Protein AF-A0A3M2M4E8-F1 (afdb_monomer_lite)

InterPro domains:
  IPR045647 Protein of unknown function DUF6401 [PF19939] (28-93)

Secondary structure (DSSP, 8-state):
-HHHHHHHHHHHHHHHHHHHHHHTTT-HHHHHHHHHHHHHHHHH-SS--HHHHHHHHHHHHHHHHHTT-----TT-HHHHHHHHHHHHHHHS---

Radius of gyration: 12.86 Å; chains: 1; bounding box: 35×26×29 Å

Foldseek 3Di:
DVVVVLVVLVVVLVVLLVVLLVCVVVDVVLVVLLVVLLVVVCVVQVPLALVSLVVVLSVLSVVCVVVVDDDDDSPPNSSSNSNSSSVCNVVPDPD

Organism: NCBI:txid2483351

pLDDT: mean 87.1, std 10.25, range [51.97, 96.62]

Sequence (95 aa):
MNGEVFEELGLLVRDIGDAGVERMTETPGLAAAVDQHVAEVRGLVPDPSQPALMDYLSGFAEDAFRRGWWPGD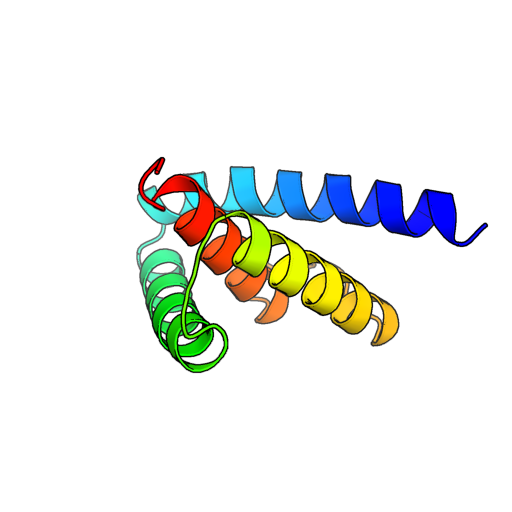THDWEFVRIVAVCWMMRNAPVH

Structure (mmCIF, N/CA/C/O backbone):
data_AF-A0A3M2M4E8-F1
#
_entry.id   AF-A0A3M2M4E8-F1
#
loop_
_atom_site.group_PDB
_atom_site.id
_atom_site.type_symbol
_atom_site.label_atom_id
_atom_site.label_alt_id
_atom_site.label_comp_id
_atom_site.label_asym_id
_atom_site.label_entity_id
_atom_site.label_seq_id
_atom_site.pdbx_PDB_ins_code
_atom_site.Cartn_x
_atom_site.Cartn_y
_atom_site.Cartn_z
_atom_site.occupancy
_atom_site.B_iso_or_equiv
_atom_site.auth_seq_id
_atom_site.auth_comp_id
_atom_site.auth_asym_id
_atom_site.auth_atom_id
_atom_site.pdbx_PDB_model_num
ATOM 1 N N . MET A 1 1 ? 19.095 15.259 5.268 1.00 57.59 1 MET A N 1
ATOM 2 C CA . MET A 1 1 ? 18.885 14.611 3.957 1.00 57.59 1 MET A CA 1
ATOM 3 C C . MET A 1 1 ? 17.864 13.475 3.998 1.00 57.59 1 MET A C 1
ATOM 5 O O . MET A 1 1 ? 17.205 13.293 2.996 1.00 57.59 1 MET A O 1
ATOM 9 N N . ASN A 1 2 ? 17.648 12.760 5.114 1.00 58.06 2 ASN A N 1
ATOM 10 C CA . ASN A 1 2 ? 16.608 11.711 5.154 1.00 58.06 2 ASN A CA 1
ATOM 11 C C . ASN A 1 2 ? 15.163 12.252 5.120 1.00 58.06 2 ASN A C 1
ATOM 13 O O . ASN A 1 2 ? 14.287 11.560 4.631 1.00 58.06 2 ASN A O 1
ATOM 17 N N . GLY A 1 3 ? 14.913 13.477 5.604 1.00 61.28 3 GLY A N 1
ATOM 18 C CA . GLY A 1 3 ? 13.562 14.064 5.632 1.00 61.28 3 GLY A CA 1
ATOM 19 C C . GLY A 1 3 ? 12.948 14.297 4.246 1.00 61.28 3 GLY A C 1
ATOM 20 O O . GLY A 1 3 ? 11.809 13.915 4.029 1.00 61.28 3 GLY A O 1
ATOM 21 N N . GLU A 1 4 ? 13.718 14.836 3.295 1.00 69.94 4 GLU A N 1
ATOM 22 C CA . GLU A 1 4 ? 13.232 15.105 1.928 1.00 69.94 4 GLU A CA 1
ATOM 23 C C . GLU A 1 4 ? 12.891 13.817 1.164 1.00 69.94 4 GLU A C 1
ATOM 25 O O . GLU A 1 4 ? 11.893 13.766 0.456 1.00 69.94 4 GLU A O 1
ATOM 30 N N . VAL A 1 5 ? 13.668 12.746 1.366 1.00 69.31 5 VAL A N 1
ATOM 31 C CA . VAL A 1 5 ? 13.423 11.440 0.727 1.00 69.31 5 VAL A CA 1
ATOM 32 C C . VAL A 1 5 ? 12.117 10.810 1.222 1.00 69.31 5 VAL A C 1
ATOM 34 O O . VAL A 1 5 ? 11.389 10.209 0.437 1.00 69.31 5 VAL A O 1
ATOM 37 N N . PHE A 1 6 ? 11.790 10.959 2.511 1.00 70.38 6 PHE A N 1
ATOM 38 C CA . PHE A 1 6 ? 10.528 10.451 3.059 1.00 70.38 6 PHE A CA 1
ATOM 39 C C . PHE A 1 6 ? 9.315 11.285 2.619 1.00 70.38 6 PHE A C 1
ATOM 41 O O . PHE A 1 6 ? 8.245 10.723 2.392 1.00 70.38 6 PHE A O 1
ATOM 48 N N . GLU A 1 7 ? 9.472 12.598 2.432 1.00 79.38 7 GLU A N 1
ATOM 49 C CA . GLU A 1 7 ? 8.420 13.447 1.853 1.00 79.38 7 GLU A CA 1
ATOM 50 C C . GLU A 1 7 ? 8.156 13.105 0.379 1.00 79.38 7 GLU A C 1
ATOM 52 O O . GLU A 1 7 ? 7.001 12.948 -0.023 1.00 79.38 7 GLU A O 1
ATOM 57 N N . GLU A 1 8 ? 9.212 12.918 -0.415 1.00 82.94 8 GLU A N 1
ATOM 58 C CA . GLU A 1 8 ? 9.112 12.512 -1.821 1.00 82.94 8 GLU A CA 1
ATOM 59 C C . GLU A 1 8 ? 8.473 11.122 -1.966 1.00 82.94 8 GLU A C 1
ATOM 61 O O . GLU A 1 8 ? 7.606 10.916 -2.817 1.00 82.94 8 GLU A O 1
ATOM 66 N N . LEU A 1 9 ? 8.816 10.189 -1.071 1.00 83.38 9 LEU A N 1
ATOM 67 C CA . LEU A 1 9 ? 8.178 8.877 -0.992 1.00 83.38 9 LEU A CA 1
ATOM 68 C C . LEU A 1 9 ? 6.683 8.985 -0.664 1.00 83.38 9 LEU A C 1
ATOM 70 O O . LEU A 1 9 ? 5.873 8.295 -1.280 1.00 83.38 9 LEU A O 1
ATOM 74 N N . GLY A 1 10 ? 6.304 9.858 0.271 1.00 85.50 10 GLY A N 1
ATOM 75 C CA . GLY A 1 10 ? 4.902 10.094 0.616 1.00 85.50 10 GLY A CA 1
ATOM 76 C C . GLY A 1 10 ? 4.081 10.615 -0.568 1.00 85.50 10 GLY A C 1
ATOM 77 O O . GLY A 1 10 ? 2.958 10.157 -0.793 1.00 85.50 10 GLY A O 1
ATOM 78 N N . LEU A 1 11 ? 4.652 11.526 -1.363 1.00 87.19 11 LEU A N 1
ATOM 79 C CA . LEU A 1 11 ? 4.031 12.015 -2.598 1.00 87.19 11 LEU A CA 1
ATOM 80 C C . LEU A 1 11 ? 3.901 10.901 -3.642 1.00 87.19 11 LEU A C 1
ATOM 82 O O . LEU A 1 11 ? 2.815 10.692 -4.178 1.00 87.19 11 LEU A O 1
ATOM 86 N N . LEU A 1 12 ? 4.970 10.134 -3.863 1.00 87.38 12 LEU A N 1
ATOM 87 C CA . LEU A 1 12 ? 4.977 9.023 -4.812 1.00 87.38 12 LEU A CA 1
ATOM 88 C C . LEU A 1 12 ? 3.923 7.960 -4.470 1.00 87.38 12 LEU A C 1
ATOM 90 O O . LEU A 1 12 ? 3.175 7.516 -5.337 1.00 87.38 12 LEU A O 1
ATOM 94 N N . VAL A 1 13 ? 3.845 7.559 -3.200 1.00 89.31 13 VAL A N 1
ATOM 95 C CA . VAL A 1 13 ? 2.870 6.578 -2.705 1.00 89.31 13 VAL A CA 1
ATOM 96 C C . VAL A 1 13 ? 1.441 7.059 -2.936 1.00 89.31 13 VAL A C 1
ATOM 98 O O . VAL A 1 13 ? 0.590 6.278 -3.364 1.00 89.31 13 VAL A O 1
ATOM 101 N N . ARG A 1 14 ? 1.176 8.345 -2.690 1.00 88.62 14 ARG A N 1
ATOM 102 C CA . ARG A 1 14 ? -0.134 8.945 -2.940 1.00 88.62 14 ARG A CA 1
ATOM 103 C C . ARG A 1 14 ? -0.480 8.940 -4.430 1.00 88.62 14 ARG A C 1
ATOM 105 O O . ARG A 1 14 ? -1.572 8.500 -4.776 1.00 88.62 14 ARG A O 1
ATOM 112 N N . ASP A 1 15 ? 0.438 9.359 -5.296 1.00 90.81 15 ASP A N 1
ATOM 113 C CA . ASP A 1 15 ? 0.211 9.392 -6.746 1.00 90.81 15 ASP A CA 1
ATOM 114 C C . ASP A 1 15 ? -0.040 7.982 -7.313 1.00 90.81 15 ASP A C 1
ATOM 116 O O . ASP A 1 15 ? -0.945 7.777 -8.128 1.00 90.81 15 ASP A O 1
ATOM 120 N N . ILE A 1 16 ? 0.709 6.983 -6.830 1.00 89.81 16 ILE A N 1
ATOM 121 C CA . ILE A 1 16 ? 0.494 5.564 -7.152 1.00 89.81 16 ILE A CA 1
ATOM 122 C C . ILE A 1 16 ? -0.887 5.105 -6.692 1.00 89.81 16 ILE A C 1
ATOM 124 O O . ILE A 1 16 ? -1.610 4.470 -7.461 1.00 89.81 16 ILE A O 1
ATOM 128 N N . GLY A 1 17 ? -1.250 5.406 -5.445 1.00 88.62 17 GLY A N 1
ATOM 129 C CA . GLY A 1 17 ? -2.547 5.054 -4.885 1.00 88.62 17 GLY A CA 1
ATOM 130 C C . GLY A 1 17 ? -3.693 5.641 -5.702 1.00 88.62 17 GLY A C 1
ATOM 131 O O . GLY A 1 17 ? -4.637 4.928 -6.043 1.00 88.62 17 GLY A O 1
ATOM 132 N N . ASP A 1 18 ? -3.585 6.915 -6.072 1.00 89.00 18 ASP A N 1
ATOM 133 C CA . ASP A 1 18 ? -4.608 7.624 -6.830 1.00 89.00 18 ASP A CA 1
ATOM 134 C C . ASP A 1 18 ? -4.788 7.024 -8.232 1.00 89.00 18 ASP A C 1
ATOM 136 O O . ASP A 1 18 ? -5.890 6.582 -8.575 1.00 89.00 18 ASP A O 1
ATOM 140 N N . ALA A 1 19 ? -3.698 6.890 -8.993 1.00 87.88 19 ALA A N 1
ATOM 141 C CA . ALA A 1 19 ? -3.730 6.327 -10.342 1.00 87.88 19 ALA A CA 1
ATOM 142 C C . ALA A 1 19 ? -4.069 4.826 -10.364 1.00 87.88 19 ALA A C 1
ATOM 144 O O . ALA A 1 19 ? -4.674 4.314 -11.309 1.00 87.88 19 ALA A O 1
ATOM 145 N N . GLY A 1 20 ? -3.636 4.080 -9.349 1.00 85.69 20 GLY A N 1
ATOM 146 C CA . GLY A 1 20 ? -3.888 2.650 -9.229 1.00 85.69 20 GLY A CA 1
ATOM 147 C C . GLY A 1 20 ? -5.354 2.345 -8.953 1.00 85.69 20 GLY A C 1
ATOM 148 O O . GLY A 1 20 ? -5.926 1.484 -9.620 1.00 85.69 20 GLY A O 1
ATOM 149 N N . VAL A 1 21 ? -5.979 3.092 -8.036 1.00 87.12 21 VAL A N 1
ATOM 150 C CA . VAL A 1 21 ? -7.403 2.923 -7.715 1.00 87.12 21 VAL A CA 1
ATOM 151 C C . VAL A 1 21 ? -8.292 3.257 -8.914 1.00 87.12 21 VAL A C 1
ATOM 153 O O . VAL A 1 21 ? -9.273 2.555 -9.148 1.00 87.12 21 VAL A O 1
ATOM 156 N N . GLU A 1 22 ? -7.949 4.272 -9.708 1.00 88.62 22 GLU A N 1
ATOM 157 C CA . GLU A 1 22 ? -8.666 4.568 -10.956 1.00 88.62 22 GLU A CA 1
ATOM 158 C C . GLU A 1 22 ? -8.557 3.405 -11.955 1.00 88.62 22 GLU A C 1
ATOM 160 O O . GLU A 1 22 ? -9.569 2.893 -12.440 1.00 88.62 22 GLU A O 1
ATOM 165 N N . ARG A 1 23 ? -7.339 2.899 -12.184 1.00 87.00 23 ARG A N 1
ATOM 166 C CA . ARG A 1 23 ? -7.067 1.802 -13.129 1.00 87.00 23 ARG A CA 1
ATOM 167 C C . ARG A 1 23 ? -7.756 0.484 -12.766 1.00 87.00 23 ARG A C 1
ATOM 169 O O . ARG A 1 23 ? -8.067 -0.301 -13.664 1.00 87.00 23 ARG A O 1
ATOM 176 N N . MET A 1 24 ? -8.025 0.226 -11.483 1.00 88.44 24 MET A N 1
ATOM 177 C CA . MET A 1 24 ? -8.768 -0.968 -11.048 1.00 88.44 24 MET A CA 1
ATOM 178 C C . MET A 1 24 ? -10.145 -1.076 -11.715 1.00 88.44 24 MET A C 1
ATOM 180 O O . MET A 1 24 ? -10.626 -2.185 -11.932 1.00 88.44 24 MET A O 1
ATOM 184 N N . THR A 1 25 ? -10.771 0.053 -12.062 1.00 84.94 25 THR A N 1
ATOM 185 C CA . THR A 1 25 ? -12.087 0.061 -12.722 1.00 84.94 25 THR A CA 1
ATOM 186 C C . THR A 1 25 ? -12.033 -0.450 -14.164 1.00 84.94 25 THR A C 1
ATOM 188 O O . THR A 1 25 ? -13.016 -0.991 -14.665 1.00 84.94 25 THR A O 1
ATOM 191 N N . GLU A 1 26 ? -10.872 -0.339 -14.811 1.00 87.06 26 GLU A N 1
ATOM 192 C CA . GLU A 1 26 ? -10.665 -0.679 -16.221 1.00 87.06 26 GLU A CA 1
ATOM 193 C C . GLU A 1 26 ? -9.918 -2.009 -16.404 1.00 87.06 26 GLU A C 1
ATOM 195 O O . GLU A 1 26 ? -9.986 -2.624 -17.467 1.00 87.06 26 GLU A O 1
ATOM 200 N N . THR A 1 27 ? -9.211 -2.478 -15.369 1.00 89.50 27 THR A N 1
ATOM 201 C CA . THR A 1 27 ? -8.344 -3.663 -15.432 1.00 89.50 27 THR A CA 1
ATOM 202 C C . THR A 1 27 ? -8.774 -4.728 -14.414 1.00 89.50 27 THR A C 1
ATOM 204 O O . THR A 1 27 ? -8.299 -4.714 -13.276 1.00 89.50 27 THR A O 1
ATOM 207 N N . PRO A 1 28 ? -9.605 -5.717 -14.802 1.00 88.44 28 PRO A N 1
ATOM 208 C CA . PRO A 1 28 ? -10.077 -6.755 -13.880 1.00 88.44 28 PRO A CA 1
ATOM 209 C C . PRO A 1 28 ? -8.957 -7.559 -13.206 1.00 88.44 28 PRO A C 1
ATOM 211 O O . PRO A 1 28 ? -9.081 -7.938 -12.045 1.00 88.44 28 PRO A O 1
ATOM 214 N N . GLY A 1 29 ? -7.845 -7.796 -13.913 1.00 89.56 29 GLY A N 1
ATOM 215 C CA . GLY A 1 29 ? -6.682 -8.487 -13.346 1.00 89.56 29 GLY A CA 1
ATOM 216 C C . GLY A 1 29 ? -6.032 -7.714 -12.195 1.00 89.56 29 GLY A C 1
ATOM 217 O O . GLY A 1 29 ? -5.658 -8.312 -11.190 1.00 89.56 29 GLY A O 1
ATOM 218 N N . LEU A 1 30 ? -5.976 -6.383 -12.301 1.00 89.81 30 LEU A N 1
ATOM 219 C CA . LEU A 1 30 ? -5.478 -5.517 -11.234 1.00 89.81 30 LEU A CA 1
ATOM 220 C C . LEU A 1 30 ? -6.450 -5.493 -10.053 1.00 89.81 30 LEU A C 1
ATOM 222 O O . LEU A 1 30 ? -6.012 -5.597 -8.913 1.00 89.81 30 LEU A O 1
ATOM 226 N N . ALA A 1 31 ? -7.758 -5.409 -10.313 1.00 91.50 31 ALA A N 1
ATOM 227 C CA . ALA A 1 31 ? -8.769 -5.461 -9.257 1.00 91.50 31 ALA A CA 1
ATOM 228 C C . ALA A 1 31 ? -8.672 -6.760 -8.437 1.00 91.50 31 ALA A C 1
ATOM 230 O O . ALA A 1 31 ? -8.648 -6.710 -7.211 1.00 91.50 31 ALA A O 1
ATOM 231 N N . ALA A 1 32 ? -8.519 -7.910 -9.103 1.00 93.56 32 ALA A N 1
ATOM 232 C CA . ALA A 1 32 ? -8.350 -9.196 -8.428 1.00 93.56 32 ALA A CA 1
ATOM 233 C C . ALA A 1 32 ? -7.060 -9.265 -7.588 1.00 93.56 32 ALA A C 1
ATOM 235 O O . ALA A 1 32 ? -7.078 -9.774 -6.467 1.00 93.56 32 ALA A O 1
ATOM 236 N N . ALA A 1 33 ? -5.947 -8.733 -8.104 1.00 94.19 33 ALA A N 1
ATOM 237 C CA . ALA A 1 33 ? -4.690 -8.667 -7.360 1.00 94.19 33 ALA A CA 1
ATOM 238 C C . ALA A 1 33 ? -4.811 -7.756 -6.124 1.00 94.19 33 ALA A C 1
ATOM 240 O O . ALA A 1 33 ? -4.353 -8.111 -5.037 1.00 94.19 33 ALA A O 1
ATOM 241 N N . VAL A 1 34 ? -5.488 -6.614 -6.262 1.00 94.50 34 VAL A N 1
ATOM 242 C CA . VAL A 1 34 ? -5.769 -5.709 -5.143 1.00 94.50 34 VAL A CA 1
ATOM 243 C C . VAL A 1 34 ? -6.643 -6.389 -4.090 1.00 94.50 34 VAL A C 1
ATOM 245 O O . VAL A 1 34 ? -6.289 -6.341 -2.915 1.00 94.50 34 VAL A O 1
ATOM 248 N N . ASP A 1 35 ? -7.717 -7.080 -4.476 1.00 95.06 35 ASP A N 1
ATOM 249 C CA . ASP A 1 35 ? -8.591 -7.799 -3.536 1.00 95.06 35 ASP A CA 1
ATOM 250 C C . ASP A 1 35 ? -7.824 -8.842 -2.712 1.00 95.06 35 ASP A C 1
ATOM 252 O O . ASP A 1 35 ? -8.024 -8.959 -1.497 1.00 95.06 35 ASP A O 1
ATOM 256 N N . GLN A 1 36 ? -6.892 -9.563 -3.344 1.00 95.81 36 GLN A N 1
ATOM 257 C CA . GLN A 1 36 ? -6.006 -10.479 -2.631 1.00 95.81 36 GLN A CA 1
ATOM 258 C C . GLN A 1 36 ? -5.144 -9.730 -1.603 1.00 95.81 36 GLN A C 1
ATOM 260 O O . GLN A 1 36 ? -5.072 -10.129 -0.438 1.00 95.81 36 GLN A O 1
ATOM 265 N N . HIS A 1 37 ? -4.524 -8.618 -1.999 1.00 96.62 37 HIS A N 1
ATOM 266 C CA . HIS A 1 37 ? -3.701 -7.821 -1.093 1.00 96.62 37 HIS A CA 1
ATOM 267 C C . HIS A 1 37 ? -4.516 -7.203 0.052 1.00 96.62 37 HIS A C 1
ATOM 269 O O . HIS A 1 37 ? -4.015 -7.122 1.174 1.00 96.62 37 HIS A O 1
ATOM 275 N N . VAL A 1 38 ? -5.770 -6.815 -0.188 1.00 96.25 38 VAL A N 1
ATOM 276 C CA . VAL A 1 38 ? -6.695 -6.333 0.849 1.00 96.25 38 VAL A CA 1
ATOM 277 C C . VAL A 1 38 ? -6.954 -7.418 1.894 1.00 96.25 38 VAL A C 1
ATOM 279 O O . VAL A 1 38 ? -6.918 -7.136 3.094 1.00 96.25 38 VAL A O 1
ATOM 282 N N . ALA A 1 39 ? -7.200 -8.662 1.469 1.00 96.06 39 ALA A N 1
ATOM 283 C CA . ALA A 1 39 ? -7.420 -9.777 2.390 1.00 96.06 39 ALA A CA 1
ATOM 284 C C . ALA A 1 39 ? -6.198 -10.022 3.290 1.00 96.06 39 ALA A C 1
ATOM 286 O O . ALA A 1 39 ? -6.337 -10.199 4.500 1.00 96.06 39 ALA A O 1
ATOM 287 N N . GLU A 1 40 ? -5.000 -9.964 2.714 1.00 96.62 40 GLU A N 1
ATOM 288 C CA . GLU A 1 40 ? -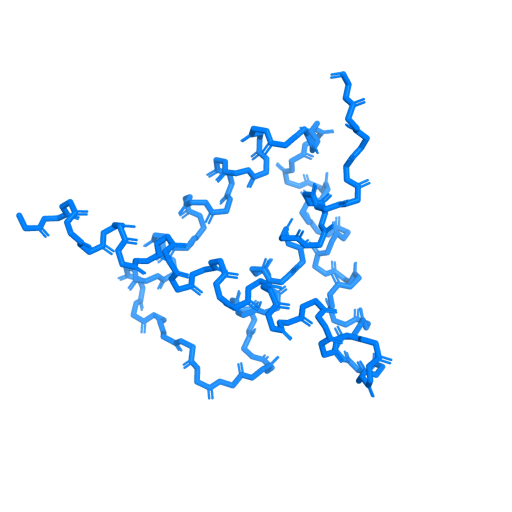3.746 -10.107 3.451 1.00 96.62 40 GLU A CA 1
ATOM 289 C C . GLU A 1 40 ? -3.505 -8.935 4.420 1.00 96.62 40 GLU A C 1
ATOM 291 O O . GLU A 1 40 ? -3.156 -9.169 5.575 1.00 96.62 40 GLU A O 1
ATOM 296 N N . VAL A 1 41 ? -3.754 -7.682 4.008 1.00 96.25 41 VAL A N 1
ATOM 297 C CA . VAL A 1 41 ? -3.596 -6.503 4.884 1.00 96.25 41 VAL A CA 1
ATOM 298 C C . VAL A 1 41 ? -4.550 -6.568 6.073 1.00 96.25 41 VAL A C 1
ATOM 300 O O . VAL A 1 41 ? -4.131 -6.276 7.186 1.00 96.25 41 VAL A O 1
ATOM 303 N N . ARG A 1 42 ? -5.795 -7.022 5.893 1.00 94.06 42 ARG A N 1
ATOM 304 C CA . ARG A 1 42 ? -6.730 -7.241 7.015 1.00 94.06 42 ARG A CA 1
ATOM 305 C C . ARG A 1 42 ? -6.227 -8.278 8.024 1.00 94.06 42 ARG A C 1
ATOM 307 O O . ARG A 1 42 ? -6.563 -8.193 9.199 1.00 94.06 42 ARG A O 1
ATOM 314 N N . GLY A 1 43 ? -5.422 -9.246 7.582 1.00 94.19 43 GLY A N 1
ATOM 315 C CA . GLY A 1 43 ? -4.751 -10.197 8.472 1.00 94.19 43 GLY A CA 1
ATOM 316 C C . GLY A 1 43 ? -3.574 -9.588 9.245 1.00 94.19 43 GLY A C 1
ATOM 317 O O . GLY A 1 43 ? -3.259 -10.054 10.337 1.00 94.19 43 GLY A O 1
ATOM 318 N N . LEU A 1 44 ? -2.939 -8.548 8.696 1.00 95.00 44 LEU A N 1
ATOM 319 C CA . LEU A 1 44 ? -1.797 -7.847 9.297 1.00 95.00 44 LEU A CA 1
ATOM 320 C C . LEU A 1 44 ? -2.210 -6.655 10.169 1.00 95.00 44 LEU A C 1
ATOM 322 O O . LEU A 1 44 ? -1.512 -6.327 11.125 1.00 95.00 44 LEU A O 1
ATOM 326 N N . VAL A 1 45 ? -3.331 -6.015 9.838 1.00 93.88 45 VAL A N 1
ATOM 327 C CA . VAL A 1 45 ? -3.881 -4.826 10.496 1.00 93.88 45 VAL A CA 1
ATOM 328 C C . VAL A 1 45 ? -5.283 -5.178 11.012 1.00 93.88 45 VAL A C 1
ATOM 330 O O . VAL A 1 45 ? -6.264 -4.995 10.289 1.00 93.88 45 VAL A O 1
ATOM 333 N N . PRO A 1 46 ? -5.397 -5.717 12.245 1.00 86.00 46 PRO A N 1
ATOM 334 C CA . PRO A 1 46 ? -6.662 -6.231 12.780 1.00 86.00 46 PRO A CA 1
ATOM 335 C C . PRO A 1 46 ? -7.767 -5.175 12.912 1.00 86.00 46 PRO A C 1
ATOM 337 O O . PRO A 1 46 ? -8.944 -5.512 12.815 1.00 86.00 46 PRO A O 1
ATOM 340 N N . ASP A 1 47 ? -7.386 -3.912 13.121 1.00 89.25 47 ASP A N 1
ATOM 341 C CA . ASP A 1 47 ? -8.281 -2.753 13.125 1.00 89.25 47 ASP A CA 1
ATOM 342 C C . ASP A 1 47 ? -7.835 -1.762 12.033 1.00 89.25 47 ASP A C 1
ATOM 344 O O . ASP A 1 47 ? -6.979 -0.906 12.287 1.00 89.25 47 ASP A O 1
ATOM 348 N N . PRO A 1 48 ? -8.338 -1.900 10.790 1.00 87.94 48 PRO A N 1
ATOM 349 C CA . PRO A 1 48 ? -7.901 -1.114 9.639 1.00 87.94 48 PRO A CA 1
ATOM 350 C C . PRO A 1 48 ? -8.514 0.295 9.641 1.00 87.94 48 PRO A C 1
ATOM 352 O O . PRO A 1 48 ? -9.114 0.735 8.659 1.00 87.94 48 PRO A O 1
ATOM 355 N N . SER A 1 49 ? -8.364 1.010 10.755 1.00 90.94 49 SER A N 1
ATOM 356 C CA . SER A 1 49 ? -8.669 2.434 10.844 1.00 90.94 49 SER A CA 1
ATOM 357 C C . SER A 1 49 ? -7.753 3.238 9.914 1.00 90.94 49 SER A C 1
ATOM 359 O O . SER A 1 49 ? -6.637 2.820 9.595 1.00 90.94 49 SER A O 1
ATOM 361 N N . GLN A 1 50 ? -8.203 4.417 9.477 1.00 89.62 50 GLN A N 1
ATOM 362 C CA . GLN A 1 50 ? -7.408 5.264 8.581 1.00 89.62 50 GLN A CA 1
ATOM 363 C C . GLN A 1 50 ? -5.999 5.583 9.136 1.00 89.62 50 GLN A C 1
ATOM 365 O O . GLN A 1 50 ? -5.048 5.479 8.360 1.00 89.62 50 GLN A O 1
ATOM 370 N N . PRO A 1 51 ? -5.811 5.891 10.441 1.00 91.12 51 PRO A N 1
ATOM 371 C CA . PRO A 1 51 ? -4.475 6.063 11.017 1.00 91.12 51 PRO A CA 1
ATOM 372 C C . PRO A 1 51 ? -3.627 4.786 10.970 1.00 91.12 51 PRO A C 1
ATOM 374 O O . PRO A 1 51 ? -2.478 4.838 10.548 1.00 91.12 51 PRO A O 1
ATOM 377 N N . ALA A 1 52 ? -4.199 3.628 11.322 1.00 92.75 52 ALA A N 1
ATOM 378 C CA . ALA A 1 52 ? -3.471 2.358 11.309 1.00 92.75 52 ALA A CA 1
ATOM 379 C C . ALA A 1 52 ? -3.020 1.956 9.895 1.00 92.75 52 ALA A C 1
ATOM 381 O O . ALA A 1 52 ? -1.913 1.451 9.705 1.00 92.75 52 ALA A O 1
ATOM 382 N N . LEU A 1 53 ? -3.861 2.209 8.889 1.00 94.38 53 LEU A N 1
ATOM 383 C CA . LEU A 1 53 ? -3.517 1.983 7.487 1.00 94.38 53 LEU A CA 1
ATOM 384 C C . LEU A 1 53 ? -2.440 2.955 6.993 1.00 94.38 53 LEU A C 1
ATOM 386 O O . LEU A 1 53 ? -1.574 2.539 6.227 1.00 94.38 53 LEU A O 1
ATOM 390 N N . MET A 1 54 ? -2.460 4.214 7.444 1.00 92.06 54 MET A N 1
ATOM 391 C CA . MET A 1 54 ? -1.424 5.193 7.101 1.00 92.06 54 MET A CA 1
ATOM 392 C C . MET A 1 54 ? -0.063 4.816 7.698 1.00 92.06 54 MET A C 1
ATOM 394 O O . MET A 1 54 ? 0.946 4.847 6.990 1.00 92.06 54 MET A O 1
ATOM 398 N N . ASP A 1 55 ? -0.032 4.410 8.968 1.00 93.06 55 ASP A N 1
ATOM 399 C CA . ASP A 1 55 ? 1.189 3.943 9.633 1.00 93.06 55 ASP A CA 1
ATOM 400 C C . ASP A 1 55 ? 1.749 2.694 8.939 1.00 93.06 55 ASP A C 1
ATOM 402 O O . ASP A 1 55 ? 2.945 2.619 8.644 1.00 93.06 55 ASP A O 1
ATOM 406 N N . TYR A 1 56 ? 0.873 1.736 8.608 1.00 95.19 56 TYR A N 1
ATOM 407 C CA . TYR A 1 56 ? 1.244 0.549 7.839 1.00 95.19 56 TYR A CA 1
ATOM 408 C C . TYR A 1 56 ? 1.832 0.916 6.473 1.00 95.19 56 TYR A C 1
ATOM 410 O O . TYR A 1 56 ? 2.903 0.427 6.118 1.00 95.19 56 TYR A O 1
ATOM 418 N N . LEU A 1 57 ? 1.149 1.776 5.713 1.00 94.75 57 LEU A N 1
ATOM 419 C CA . LEU A 1 57 ? 1.566 2.182 4.372 1.00 94.75 57 LEU A CA 1
ATOM 420 C C . LEU A 1 57 ? 2.920 2.889 4.390 1.00 94.75 57 LEU A C 1
ATOM 422 O O . LEU A 1 57 ? 3.767 2.600 3.548 1.00 94.75 57 LEU A O 1
ATOM 426 N N . SER A 1 58 ? 3.127 3.776 5.364 1.00 91.88 58 SER A N 1
ATOM 427 C CA . SER A 1 58 ? 4.373 4.527 5.511 1.00 91.88 58 SER A CA 1
ATOM 428 C C . SER A 1 58 ? 5.531 3.572 5.800 1.00 91.88 58 SER A C 1
AT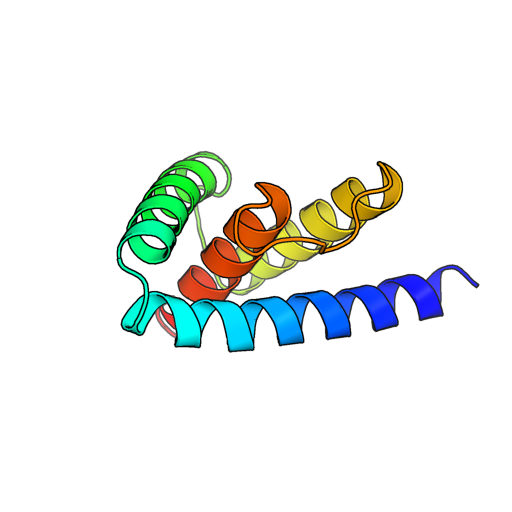OM 430 O O . SER A 1 58 ? 6.487 3.514 5.031 1.00 91.88 58 SER A O 1
ATOM 432 N N . GLY A 1 59 ? 5.405 2.718 6.823 1.00 93.88 59 GLY A N 1
ATOM 433 C CA . GLY A 1 59 ? 6.440 1.731 7.145 1.00 93.88 59 GLY A CA 1
ATOM 434 C C . GLY A 1 59 ? 6.703 0.736 6.008 1.00 93.88 59 GLY A C 1
ATOM 435 O O . GLY A 1 59 ? 7.853 0.382 5.745 1.00 93.88 59 GLY A O 1
ATOM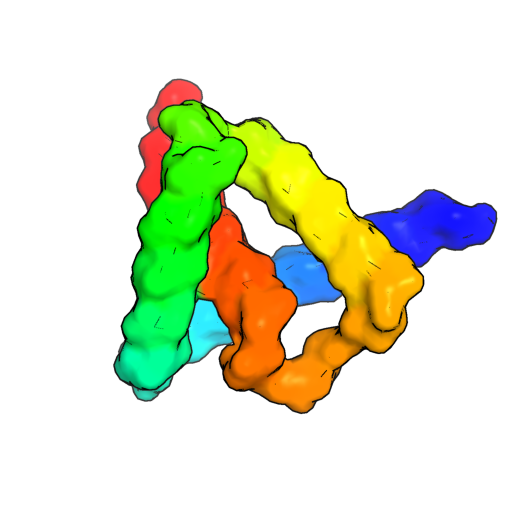 436 N N . PHE A 1 60 ? 5.652 0.318 5.298 1.00 94.94 60 PHE A N 1
ATOM 437 C CA . PHE A 1 60 ? 5.756 -0.559 4.135 1.00 94.94 60 PHE A CA 1
ATOM 438 C C . PHE A 1 60 ? 6.552 0.084 2.995 1.00 94.94 60 PHE A C 1
ATOM 440 O O . PHE A 1 60 ? 7.490 -0.526 2.477 1.00 94.94 60 PHE A O 1
ATOM 447 N N . ALA A 1 61 ? 6.188 1.309 2.610 1.00 92.12 61 ALA A N 1
ATOM 448 C CA . ALA A 1 61 ? 6.825 2.027 1.516 1.00 92.12 61 ALA A CA 1
ATOM 449 C C . ALA A 1 61 ? 8.290 2.340 1.837 1.00 92.12 61 ALA A C 1
ATOM 451 O O . ALA A 1 61 ? 9.163 2.148 0.991 1.00 92.12 61 ALA A O 1
ATOM 452 N N . GLU A 1 62 ? 8.577 2.760 3.071 1.00 91.44 62 GLU A N 1
ATOM 453 C CA . GLU A 1 62 ? 9.943 3.027 3.519 1.00 91.44 62 GLU A CA 1
ATOM 454 C C . GLU A 1 62 ? 10.823 1.778 3.458 1.00 91.44 62 GLU A C 1
ATOM 456 O O . GLU A 1 62 ? 11.979 1.843 3.036 1.00 91.44 62 GLU A O 1
ATOM 461 N N . ASP A 1 63 ? 10.294 0.632 3.887 1.00 93.19 63 ASP A N 1
ATOM 462 C CA . ASP A 1 63 ? 11.028 -0.625 3.843 1.00 93.19 63 ASP A CA 1
ATOM 463 C C . ASP A 1 63 ? 11.243 -1.124 2.409 1.00 93.19 63 ASP A C 1
ATOM 465 O O . ASP A 1 63 ? 12.361 -1.502 2.056 1.00 93.19 63 ASP A O 1
ATOM 469 N N . ALA A 1 64 ? 10.213 -1.067 1.560 1.00 92.00 64 ALA A N 1
ATOM 470 C CA . ALA A 1 64 ? 10.323 -1.395 0.140 1.00 92.00 64 ALA A CA 1
ATOM 471 C C . ALA A 1 64 ? 11.409 -0.551 -0.543 1.00 92.00 64 ALA A C 1
ATOM 473 O O . ALA A 1 64 ? 12.316 -1.087 -1.184 1.00 92.00 64 ALA A O 1
ATOM 474 N N . PHE A 1 65 ? 11.375 0.760 -0.323 1.00 88.62 65 PHE A N 1
ATOM 475 C CA . PHE A 1 65 ? 12.366 1.685 -0.853 1.00 88.62 65 PHE A CA 1
ATOM 476 C C . PHE A 1 65 ? 13.779 1.372 -0.354 1.00 88.62 65 PHE A C 1
ATOM 478 O O . PHE A 1 65 ? 14.732 1.315 -1.130 1.00 88.62 65 PHE A O 1
ATOM 485 N N . ARG A 1 66 ? 13.931 1.104 0.948 1.00 89.12 66 ARG A N 1
ATOM 486 C CA . ARG A 1 66 ? 15.218 0.727 1.550 1.00 89.12 66 ARG A CA 1
ATOM 487 C C . ARG A 1 66 ? 15.771 -0.575 0.965 1.00 89.12 66 ARG A C 1
ATOM 489 O O . ARG A 1 66 ? 16.988 -0.734 0.887 1.00 89.12 66 ARG A O 1
ATOM 496 N N . ARG A 1 67 ? 14.895 -1.486 0.529 1.00 90.06 67 ARG A N 1
ATOM 497 C CA . ARG A 1 67 ? 15.247 -2.718 -0.199 1.00 90.06 67 ARG A CA 1
ATOM 498 C C . ARG A 1 67 ? 15.590 -2.479 -1.677 1.00 90.06 67 ARG A C 1
ATOM 500 O O . ARG A 1 67 ? 15.996 -3.420 -2.353 1.00 90.06 67 ARG A O 1
ATOM 507 N N . GLY A 1 68 ? 15.489 -1.242 -2.163 1.00 89.12 68 GLY A N 1
ATOM 508 C CA . GLY A 1 68 ? 15.805 -0.851 -3.535 1.00 89.12 68 GLY A CA 1
ATOM 509 C C . GLY A 1 68 ? 14.630 -0.968 -4.502 1.00 89.12 68 GLY A C 1
ATOM 510 O O . GLY A 1 68 ? 14.848 -0.906 -5.712 1.00 89.12 68 GLY A O 1
ATOM 511 N N . TRP A 1 69 ? 13.406 -1.150 -3.997 1.00 90.12 69 TRP A N 1
ATOM 512 C CA . TRP A 1 69 ? 12.222 -1.118 -4.844 1.00 90.12 69 TRP A CA 1
ATOM 513 C C . TRP A 1 69 ? 11.975 0.297 -5.373 1.00 90.12 69 TRP A C 1
ATOM 515 O O . TRP A 1 69 ? 12.035 1.277 -4.630 1.00 90.12 69 TRP A O 1
ATOM 525 N N . TRP A 1 70 ? 11.641 0.358 -6.658 1.00 84.50 70 TRP A N 1
ATOM 526 C CA . TRP A 1 70 ? 11.128 1.534 -7.339 1.00 84.50 70 TRP A CA 1
ATOM 527 C C . TRP A 1 70 ? 9.975 1.095 -8.242 1.00 84.50 70 TRP A C 1
ATOM 529 O O . TRP A 1 70 ? 10.075 0.027 -8.850 1.00 84.50 70 TRP A O 1
ATOM 539 N N . PRO A 1 71 ? 8.899 1.887 -8.353 1.00 78.75 71 PRO A N 1
ATOM 540 C CA . PRO A 1 71 ? 7.758 1.542 -9.192 1.00 78.75 71 PRO A CA 1
ATOM 541 C C . PRO A 1 71 ? 8.185 1.474 -10.664 1.00 78.75 71 PRO A C 1
ATOM 543 O O . PRO A 1 71 ? 8.565 2.488 -11.251 1.00 78.75 71 PRO A O 1
ATOM 546 N N . GLY A 1 72 ? 8.133 0.277 -11.252 1.00 72.06 72 GLY A N 1
ATOM 547 C CA . GLY A 1 72 ? 8.494 0.030 -12.651 1.00 72.06 72 GLY A CA 1
ATOM 548 C C . GLY A 1 72 ? 7.348 -0.558 -13.474 1.00 72.06 72 GLY A C 1
ATOM 549 O O . GLY A 1 72 ? 7.242 -0.260 -14.664 1.00 72.06 72 GLY A O 1
ATOM 550 N N . ASP A 1 73 ? 6.468 -1.342 -12.846 1.00 69.81 73 ASP A N 1
ATOM 551 C CA . ASP A 1 73 ? 5.294 -1.964 -13.461 1.00 69.81 73 ASP A CA 1
ATOM 552 C C . ASP A 1 73 ? 4.080 -1.924 -12.511 1.00 69.81 73 ASP A C 1
ATOM 554 O O . ASP A 1 73 ? 4.176 -2.008 -11.289 1.00 69.81 73 ASP A O 1
ATOM 558 N N . THR A 1 74 ? 2.890 -1.848 -13.096 1.00 65.62 74 THR A N 1
ATOM 559 C CA . THR A 1 74 ? 1.596 -1.997 -12.417 1.00 65.62 74 THR A CA 1
ATOM 560 C C . THR A 1 74 ? 1.329 -3.403 -11.861 1.00 65.62 74 THR A C 1
ATOM 562 O O . THR A 1 74 ? 0.356 -3.593 -11.133 1.00 65.62 74 THR A O 1
ATOM 565 N N . HIS A 1 75 ? 2.173 -4.383 -12.197 1.00 70.12 75 HIS A N 1
ATOM 566 C CA . HIS A 1 75 ? 2.135 -5.744 -11.648 1.00 70.12 75 HIS A CA 1
ATOM 567 C C . HIS A 1 75 ? 3.145 -5.969 -10.517 1.00 70.12 75 HIS A C 1
ATOM 569 O O . HIS A 1 75 ? 3.206 -7.075 -9.974 1.00 70.12 75 HIS A O 1
ATOM 575 N N . ASP A 1 76 ? 3.928 -4.949 -10.154 1.00 86.06 76 ASP A N 1
ATOM 576 C CA . ASP A 1 76 ? 4.868 -5.054 -9.045 1.00 86.06 76 ASP A CA 1
ATOM 577 C C . ASP A 1 76 ? 4.096 -5.317 -7.748 1.00 86.06 76 ASP A C 1
ATOM 579 O O . ASP A 1 76 ? 3.103 -4.655 -7.435 1.00 86.06 76 ASP A O 1
ATOM 583 N N . TRP A 1 77 ? 4.554 -6.290 -6.966 1.00 92.25 77 TRP A N 1
ATOM 584 C CA . TRP A 1 77 ? 3.871 -6.691 -5.738 1.00 92.25 77 TRP A CA 1
ATOM 585 C C . TRP A 1 77 ? 3.742 -5.517 -4.750 1.00 92.25 77 TRP A C 1
ATOM 587 O O . TRP A 1 77 ? 2.687 -5.316 -4.141 1.00 92.25 77 TRP A O 1
ATOM 597 N N . GLU A 1 78 ? 4.786 -4.693 -4.630 1.00 94.19 78 GLU A N 1
ATOM 598 C CA . GLU A 1 78 ? 4.787 -3.469 -3.831 1.00 94.19 78 GLU A CA 1
ATOM 599 C C . GLU A 1 78 ? 3.803 -2.419 -4.363 1.00 94.19 78 GLU A C 1
ATOM 601 O O . GLU A 1 78 ? 3.077 -1.815 -3.570 1.00 94.19 78 GLU A O 1
ATOM 606 N N . PHE A 1 79 ? 3.714 -2.249 -5.688 1.00 92.69 79 PHE A N 1
ATOM 607 C CA . PHE A 1 79 ? 2.733 -1.361 -6.316 1.00 92.69 79 PHE A CA 1
ATOM 608 C C . PHE A 1 79 ? 1.310 -1.790 -5.946 1.00 92.69 79 PHE A C 1
ATOM 610 O O . PHE A 1 79 ? 0.535 -0.989 -5.422 1.00 92.69 79 PHE A O 1
ATOM 617 N N . VAL A 1 80 ? 0.977 -3.072 -6.134 1.00 94.31 80 VAL A N 1
ATOM 618 C CA . VAL A 1 80 ? -0.361 -3.603 -5.830 1.00 94.31 80 VAL A CA 1
ATOM 619 C C . VAL A 1 80 ? -0.688 -3.456 -4.340 1.00 94.31 80 VAL A C 1
ATOM 621 O O . VAL A 1 80 ? -1.821 -3.120 -3.991 1.00 94.31 80 VAL A O 1
ATOM 624 N N . ARG A 1 81 ? 0.295 -3.629 -3.443 1.00 96.44 81 ARG A N 1
ATOM 625 C CA . ARG A 1 81 ? 0.099 -3.402 -2.001 1.00 96.44 81 ARG A CA 1
ATOM 626 C C . ARG A 1 81 ? -0.232 -1.946 -1.686 1.00 96.44 81 ARG A C 1
ATOM 628 O O . ARG A 1 81 ? -1.155 -1.713 -0.910 1.00 96.44 81 ARG A O 1
ATOM 635 N N . ILE A 1 82 ? 0.484 -0.989 -2.274 1.00 95.31 82 ILE A N 1
ATOM 636 C CA . ILE A 1 82 ? 0.215 0.441 -2.075 1.00 95.31 82 ILE A CA 1
ATOM 637 C C . ILE A 1 82 ? -1.208 0.772 -2.531 1.00 95.31 82 ILE A C 1
ATOM 639 O O . ILE A 1 82 ? -1.985 1.342 -1.764 1.00 95.31 82 ILE A O 1
ATOM 643 N N . VAL A 1 83 ? -1.589 0.329 -3.732 1.00 94.75 83 VAL A N 1
ATOM 644 C CA . VAL A 1 83 ? -2.940 0.537 -4.272 1.00 94.75 83 VAL A CA 1
ATOM 645 C C . VAL A 1 83 ? -4.006 -0.078 -3.362 1.00 94.75 83 VAL A C 1
ATOM 647 O O . VAL A 1 83 ? -5.013 0.569 -3.081 1.00 94.75 83 VAL A O 1
ATOM 650 N N . ALA A 1 84 ? -3.773 -1.285 -2.841 1.00 96.00 84 ALA A N 1
ATOM 651 C CA . ALA A 1 84 ? -4.698 -1.952 -1.929 1.00 96.00 84 ALA A CA 1
ATOM 652 C C . ALA A 1 84 ? -4.928 -1.169 -0.631 1.00 96.00 84 ALA A C 1
ATOM 654 O O . ALA A 1 84 ? -6.073 -1.004 -0.208 1.00 96.00 84 ALA A O 1
ATOM 655 N N . VAL A 1 85 ? -3.869 -0.644 -0.010 1.00 95.75 85 VAL A N 1
ATOM 656 C CA . VAL A 1 85 ? -4.001 0.136 1.230 1.00 95.75 85 VAL A CA 1
ATOM 657 C C . VAL A 1 85 ? -4.683 1.478 0.963 1.00 95.75 85 VAL A C 1
ATOM 659 O O . VAL A 1 85 ? -5.599 1.848 1.698 1.00 95.75 85 VAL A O 1
ATOM 662 N N . CYS A 1 86 ? -4.323 2.175 -0.119 1.00 94.44 86 CYS A N 1
ATOM 663 C CA . CYS A 1 86 ? -4.997 3.412 -0.523 1.00 94.44 86 CYS A CA 1
ATOM 664 C C . CYS A 1 86 ? -6.486 3.179 -0.823 1.00 94.44 86 CYS A C 1
ATOM 666 O O . CYS A 1 86 ? -7.333 3.980 -0.421 1.00 94.44 86 CY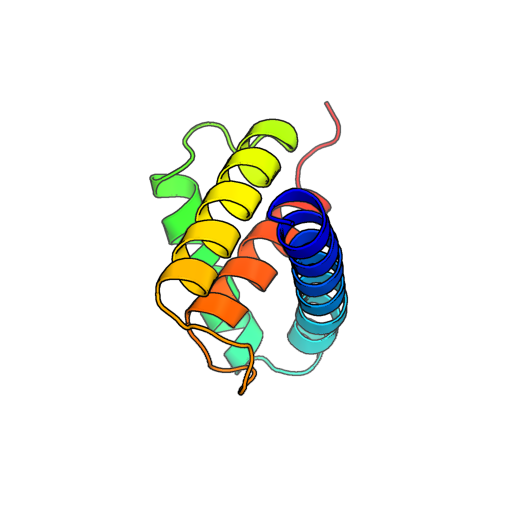S A O 1
ATOM 668 N N . TRP A 1 87 ? -6.831 2.060 -1.468 1.00 94.38 87 TRP A N 1
ATOM 669 C CA . TRP A 1 87 ? -8.219 1.651 -1.667 1.00 94.38 87 TRP A CA 1
ATOM 670 C C . TRP A 1 87 ? -8.930 1.409 -0.329 1.00 94.38 87 TRP A C 1
ATOM 672 O O . TRP A 1 87 ? -10.025 1.933 -0.124 1.00 94.38 87 TRP A O 1
ATOM 682 N N . MET A 1 88 ? -8.312 0.686 0.612 1.00 94.50 88 MET A N 1
ATOM 683 C CA . MET A 1 88 ? -8.888 0.458 1.943 1.00 94.50 88 MET A CA 1
ATOM 684 C C . MET A 1 88 ? -9.141 1.771 2.683 1.00 94.50 88 MET A C 1
ATOM 686 O O . MET A 1 88 ? -10.217 1.944 3.239 1.00 94.50 88 MET A O 1
ATOM 690 N N . MET A 1 89 ? -8.201 2.716 2.643 1.00 92.12 89 MET A N 1
ATOM 691 C CA . MET A 1 89 ? -8.349 4.023 3.289 1.00 92.12 89 MET A CA 1
ATOM 692 C C . MET A 1 89 ? -9.491 4.856 2.696 1.00 92.12 89 MET A C 1
ATOM 694 O O . MET A 1 89 ? -10.168 5.564 3.435 1.00 92.12 89 MET A O 1
ATOM 698 N N . ARG A 1 90 ? -9.721 4.769 1.379 1.00 89.06 90 ARG A N 1
ATOM 699 C CA . ARG A 1 90 ? -10.837 5.446 0.691 1.00 89.06 90 ARG A CA 1
ATOM 700 C C . ARG A 1 90 ? -12.200 4.832 1.016 1.00 89.06 90 ARG A C 1
ATOM 702 O O . ARG A 1 90 ? -13.207 5.528 0.956 1.00 89.06 90 ARG A O 1
ATOM 709 N N . ASN A 1 91 ? -12.226 3.538 1.329 1.00 86.69 91 ASN A N 1
ATOM 710 C CA . ASN A 1 91 ? -13.442 2.784 1.642 1.00 86.69 91 ASN A CA 1
ATOM 711 C C . ASN A 1 91 ? -13.637 2.561 3.150 1.00 86.69 91 ASN A C 1
ATOM 713 O O . ASN A 1 91 ? -14.626 1.947 3.556 1.00 86.69 91 ASN A O 1
ATOM 717 N N . ALA A 1 92 ? -12.706 3.030 3.984 1.00 75.25 92 ALA A N 1
ATOM 718 C CA . ALA A 1 92 ? -12.829 2.955 5.427 1.00 75.25 92 ALA A CA 1
ATOM 719 C C . ALA A 1 92 ? -13.985 3.864 5.877 1.00 75.25 92 ALA A C 1
ATOM 721 O O . ALA A 1 92 ? -14.094 4.999 5.404 1.00 75.25 92 ALA A O 1
ATOM 722 N N . PRO A 1 93 ? -14.865 3.389 6.773 1.00 60.41 93 PRO A N 1
ATOM 723 C CA . PRO A 1 93 ? -15.919 4.226 7.318 1.00 60.41 93 PRO A CA 1
ATOM 724 C C . PRO A 1 93 ? -15.299 5.427 8.038 1.00 60.41 93 PRO A C 1
ATOM 726 O O . PRO A 1 93 ? -14.381 5.280 8.845 1.00 60.41 93 PRO A O 1
ATOM 729 N N . VAL A 1 94 ? -15.810 6.620 7.737 1.00 57.53 94 VAL A N 1
ATOM 730 C CA . VAL A 1 94 ? -15.487 7.830 8.496 1.00 57.53 94 VAL A CA 1
ATOM 731 C C . VAL A 1 94 ? -16.167 7.666 9.854 1.00 57.53 94 VAL A C 1
ATOM 733 O O . VAL A 1 94 ? -17.395 7.722 9.928 1.00 57.53 94 VAL A O 1
ATOM 736 N N . HIS A 1 95 ? -15.397 7.338 10.889 1.00 51.97 95 HIS A N 1
ATOM 737 C CA . HIS A 1 95 ? -15.898 7.257 12.261 1.00 51.97 95 HIS A CA 1
ATOM 738 C C . HIS A 1 95 ? -15.968 8.641 12.901 1.00 51.97 95 HIS A C 1
ATOM 740 O O . HIS A 1 95 ? -14.992 9.410 12.749 1.00 51.97 95 HIS A O 1
#

=== Feature glossary ===
Each block in this record encodes a different view of the same protein. In brief:

Predicted aligned error. PAE(i, j) answers: if I align the predicted and true structures on residue i, how far off (in Å) do I expect residue j to be? A block-diagonal PAE matrix with low values on the blocks and high values off-diagonal is the signature of a multi-domain protein with confidently predicted domains but uncertain inter-domain orientation.

Contact-map, Ramachandran, and PAE plots. Plot images: a contact map (which residues are close in 3D, as an N×N binary image), a Ramachandran scatter (backbone torsion angles, revealing secondary-structure composition at a glance), and — for AlphaFold structures — a PAE heatmap (pairwise prediction confidence).

Backbone torsions (φ/ψ). φ (phi) and ψ (psi) are the two rotatable backbone dihedrals per residue: φ is the C(i-1)–N–Cα–C torsion, ψ is the N–Cα–C–N(i+1) torsion, both in degrees on (−180°, 180°]. α-helical residues cluster near (−60°, −45°); β-strand residues near (−120°, +130°). A Ramachandran plot is simply a scatter of (φ, ψ) for every residue.

Foldseek 3Di. A 3Di character summarizes, for each residue, the relative orientation of the Cα frame of its nearest spatial neighbor. Because it encodes fold topology rather than chemistry, 3Di alignments detect remote structural similarity that sequence alignment misses.

Radius of gyration, Cα contacts, bounding box. Three whole-structure scalars: the radius of gyration (RMS distance of Cα from centroid, in Å), the count of Cα–Cα contacts (pairs closer than 8 Å and separated by more than four residues in sequence — i.e. tertiary, not local, contacts), and the bounding-box dimensions. Together they distinguish compact globular folds from extended fibres or disordered chains.

Sequence. Sequence gives the chain of amino acids in standard one-letter code (A=alanine, C=cysteine, …, Y=tyrosine), read N→C. It is the only feature that is directly encoded by the gene; all structural features are derived f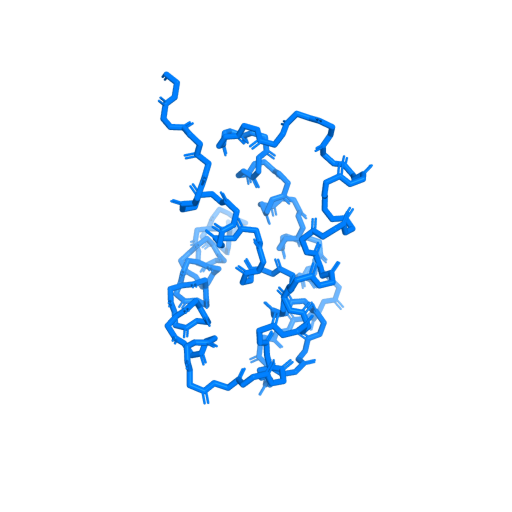rom the folded form of this sequence.

mmCIF coordinates. Atomic coordinates in PDBx/mmCIF format — the same representation the Protein Data Bank distributes. Each line of the _atom_site loop places one backbone atom in Cartesian space (units: ångströms, origin: arbitrary).

Secondary structure (3-state, P-SEA). Three-state secondary structure (P-SEA) collapses the eight DSSP classes into helix (a), strand (b), and coil (c). P-SEA assigns these from Cα geometry alone — distances and angles — without requiring backbone oxygens, so it works on any Cα trace.

InterPro / GO / CATH / organism. Functional annotations link the protein to curated databases. InterPro entries identify conserved domains and families by matching the sequence against member-database signatures (Pfam, PROSITE, CDD, …). Gene Ontology (GO) terms describe molecular function, biological process, and cellular component in a controlled vocabulary. CATH places the structure in a hierarchical fold classification (Class/Architecture/Topology/Homologous-superfamily). The organism is the source species.

B-factor. B-factor (Debye–Waller factor) reflects atomic displacement in the crystal lattice. It is an experimental observable (units Å²), not a prediction; low values mean the atom is pinned down, high values mean it moves or is heterogeneous across the crystal.

Rendered structure images. Structure images are PyMOL renders from six orthogonal camera directions. Cartoon representation draws helices as coils and strands as arrows; sticks shows the backbone as bonds; surface shows the solvent-excluded envelope. Rainbow coloring maps sequence position to hue (blue→red, N→C); chain coloring assigns a distinct color per polypeptide.

Solvent-accessible surface area. Solvent-accessible surface area (SASA) is the area in Å² traced out by the centre of a 1.4 Å probe sphere (a water molecule) rolled over the protein's van der Waals surface (Shrake–Rupley / Lee–Richards construction). Buried residues have near-zero SASA; fully exposed residues can exceed 200 Å². The total SASA scales roughly with the number of surface residues.

Secondary structure (8-state, DSSP). The SS8 string is DSSP's per-residue secondary-structure call. α-helix (H) means an i→i+4 H-bond ladder; β-strand (E) means the residue participates in a β-sheet; 3₁₀ (G) and π (I) are tighter and wider helices; T/S are turns/bends; '-' is loop.

pLDDT. For AlphaFold models, the B-factor field carries pLDDT — the model's own estimate of local accuracy on a 0–100 scale. Regions with pLDDT<50 should be treated as essentially unmodeled; they often correspond to intrinsically disordered segments.

Nearest PDB structures. Nearest PDB neighbors are the top structural matches found by Foldseek when searching this structure against the entire Protein Data Bank. Each hit reports a TM-score (0 to 1; >0.5 almost always implies the same fold) and an E-value. These are *structural* homologs — they may share no detectable sequence similarity.